Protein AF-A0A2H6N4Q7-F1 (afdb_monomer_lite)

Secondary structure (DSSP, 8-state):
-EE-TTS-SPPPHHHHHHHHHHHHHHHTTT----EEEEESS-TT--SSS-EEEEEEEEEEE-TTSSSEEEEEEPPPPP-SPP-HHHHHHHHHHHHHHHHT-TT---TTSPPPP-

Sequence (114 aa):
YHSHPAFDPNPSLRDIDTQAKYQSYFSRGGSMFVGMIISPYNRNNPLPYSQLTCLVISDETSSDGSYRLPYKFEVQQMLEEPQWELVLEKTQWIIEKYRLSHSCVPMAKIFPRV

InterPro domains:
  IPR037518 MPN domain [PS50249] (1-55)
  IPR050242 JAMM/MPN+ metalloenzymes, peptidase M67A [PTHR10410] (1-87)

Structure (mmCIF, N/CA/C/O backbone):
data_AF-A0A2H6N4Q7-F1
#
_entry.id   AF-A0A2H6N4Q7-F1
#
loop_
_atom_site.group_PDB
_atom_site.id
_atom_site.type_symbol
_atom_site.label_atom_id
_atom_site.label_alt_id
_atom_site.label_comp_id
_atom_site.label_asym_id
_atom_site.label_entity_id
_atom_site.label_seq_id
_atom_site.pdbx_PDB_ins_code
_atom_site.Cartn_x
_atom_site.Cartn_y
_atom_site.Cartn_z
_atom_site.occupancy
_atom_site.B_iso_or_equiv
_atom_site.auth_seq_id
_atom_site.auth_comp_id
_atom_site.auth_asym_id
_atom_site.auth_atom_id
_atom_site.pdbx_PDB_model_num
ATOM 1 N N . TYR A 1 1 ? -1.058 -2.985 3.986 1.00 94.94 1 TYR A N 1
ATOM 2 C CA . TYR A 1 1 ? -0.386 -1.925 3.216 1.00 94.94 1 TYR A CA 1
ATOM 3 C C . TYR A 1 1 ? 1.113 -2.150 3.288 1.00 94.94 1 TYR A C 1
ATOM 5 O O . TYR A 1 1 ? 1.574 -2.770 4.243 1.00 94.94 1 TYR A O 1
ATOM 13 N N . HIS A 1 2 ? 1.858 -1.636 2.318 1.00 97.38 2 HIS A N 1
ATOM 14 C CA . HIS A 1 2 ? 3.317 -1.504 2.369 1.00 97.38 2 HIS A CA 1
ATOM 15 C C . HIS A 1 2 ? 3.744 -0.244 1.609 1.00 97.38 2 HIS A C 1
ATOM 17 O O . HIS A 1 2 ? 2.910 0.427 0.997 1.00 97.38 2 HIS A O 1
ATOM 23 N N . SER A 1 3 ? 5.024 0.118 1.680 1.00 96.69 3 SER A N 1
ATOM 24 C CA . SER A 1 3 ? 5.550 1.292 0.984 1.00 96.69 3 SER A CA 1
ATOM 25 C C . SER A 1 3 ? 6.513 0.915 -0.133 1.00 96.69 3 SER A C 1
ATOM 27 O O . SER A 1 3 ? 7.275 -0.043 -0.014 1.00 96.69 3 SER A O 1
ATOM 29 N N . HIS A 1 4 ? 6.502 1.717 -1.197 1.00 97.69 4 HIS A N 1
ATOM 30 C CA . HIS A 1 4 ? 7.538 1.786 -2.227 1.00 97.69 4 HIS A CA 1
ATOM 31 C C . HIS A 1 4 ? 8.237 3.143 -2.076 1.00 97.69 4 HIS A C 1
ATOM 33 O O . HIS A 1 4 ? 7.858 4.094 -2.751 1.00 97.69 4 HIS A O 1
ATOM 39 N N . PRO A 1 5 ? 9.219 3.286 -1.162 1.00 95.94 5 PRO A N 1
ATOM 40 C CA . PRO A 1 5 ? 9.677 4.599 -0.706 1.00 95.94 5 PRO A CA 1
ATOM 41 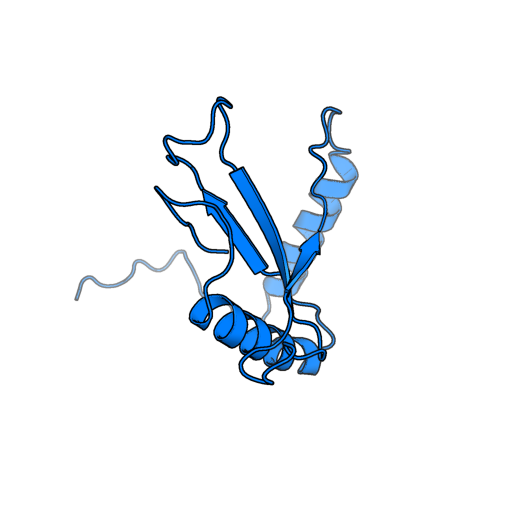C C . PRO A 1 5 ? 10.126 5.533 -1.827 1.00 95.94 5 PRO A C 1
ATOM 43 O O . PRO A 1 5 ? 9.803 6.711 -1.790 1.00 95.94 5 PRO A O 1
ATOM 46 N N . ALA A 1 6 ? 10.842 5.001 -2.816 1.00 95.75 6 ALA A N 1
ATOM 47 C CA . ALA A 1 6 ? 11.472 5.772 -3.885 1.00 95.75 6 ALA A CA 1
ATOM 48 C C . ALA A 1 6 ? 11.023 5.347 -5.297 1.00 95.75 6 ALA A C 1
ATOM 50 O O . ALA A 1 6 ? 11.669 5.720 -6.272 1.00 95.75 6 ALA A O 1
ATOM 51 N N . PHE A 1 7 ? 9.950 4.559 -5.413 1.00 95.38 7 PHE A N 1
ATOM 52 C CA . PHE A 1 7 ? 9.465 4.004 -6.684 1.00 95.38 7 PHE A CA 1
ATOM 53 C C . PHE A 1 7 ? 7.970 4.248 -6.847 1.00 95.38 7 PHE A C 1
ATOM 55 O O . PHE A 1 7 ? 7.277 4.487 -5.859 1.00 95.38 7 PHE A O 1
ATOM 62 N N . ASP A 1 8 ? 7.457 4.135 -8.070 1.00 95.31 8 ASP A N 1
ATOM 63 C CA . ASP A 1 8 ? 6.017 4.227 -8.300 1.00 95.31 8 ASP A CA 1
ATOM 64 C C . ASP A 1 8 ? 5.257 3.180 -7.463 1.00 95.31 8 ASP A C 1
ATOM 66 O O . ASP A 1 8 ? 5.726 2.043 -7.299 1.00 95.31 8 ASP A O 1
ATOM 70 N N . PRO A 1 9 ? 4.054 3.511 -6.960 1.00 95.62 9 PRO A N 1
ATOM 71 C CA . PRO A 1 9 ? 3.232 2.592 -6.175 1.00 95.62 9 PRO A CA 1
ATOM 72 C C . PRO A 1 9 ? 2.550 1.525 -7.058 1.00 95.62 9 PRO A C 1
ATOM 74 O O . PRO A 1 9 ? 1.391 1.174 -6.848 1.00 95.62 9 PRO A O 1
ATOM 77 N N . ASN A 1 10 ? 3.234 1.020 -8.084 1.00 95.56 10 ASN A N 1
ATOM 78 C CA . ASN A 1 10 ? 2.772 -0.089 -8.911 1.00 95.56 10 ASN A CA 1
ATOM 79 C C . ASN A 1 10 ? 3.126 -1.420 -8.234 1.00 95.56 10 ASN A C 1
ATOM 81 O O . ASN A 1 10 ? 4.252 -1.556 -7.760 1.00 95.56 10 ASN A O 1
ATOM 85 N N . PRO A 1 11 ? 2.210 -2.402 -8.187 1.00 96.75 11 PRO A N 1
ATOM 86 C CA . PRO A 1 11 ? 2.486 -3.677 -7.535 1.00 96.75 11 PRO A CA 1
ATOM 87 C C . PRO A 1 11 ? 3.539 -4.480 -8.306 1.00 96.75 11 PRO A C 1
ATOM 89 O O . PRO A 1 11 ? 3.476 -4.593 -9.530 1.00 96.75 11 PRO A O 1
ATOM 92 N N . SER A 1 12 ? 4.485 -5.074 -7.581 1.00 96.25 12 SER A N 1
ATOM 93 C CA . SER A 1 12 ? 5.364 -6.116 -8.114 1.00 96.25 12 SER A CA 1
ATOM 94 C C . SER A 1 12 ? 4.634 -7.463 -8.203 1.00 96.25 12 SER A C 1
ATOM 96 O O . SER A 1 12 ? 3.589 -7.655 -7.581 1.00 96.25 12 SER A O 1
ATOM 98 N N . LEU A 1 13 ? 5.212 -8.445 -8.906 1.00 96.06 13 LEU A N 1
ATOM 99 C CA . LEU A 1 13 ? 4.677 -9.818 -8.934 1.00 96.06 13 LEU A CA 1
ATOM 100 C C . LEU A 1 13 ? 4.527 -10.411 -7.524 1.00 96.06 13 LEU A C 1
ATOM 102 O O . LEU A 1 13 ? 3.516 -11.029 -7.206 1.00 96.06 13 LEU A O 1
ATOM 106 N N . ARG A 1 14 ? 5.495 -10.141 -6.638 1.00 97.00 14 ARG A N 1
ATOM 107 C CA . ARG A 1 14 ? 5.435 -10.586 -5.241 1.00 97.00 14 ARG A CA 1
ATOM 108 C C . ARG A 1 14 ? 4.273 -9.943 -4.485 1.00 97.00 14 ARG A C 1
ATOM 110 O O . ARG A 1 14 ? 3.651 -10.607 -3.654 1.00 97.00 14 ARG A O 1
ATOM 117 N N . ASP A 1 15 ? 3.986 -8.672 -4.757 1.00 97.25 15 ASP A N 1
ATOM 118 C CA . ASP A 1 15 ? 2.856 -7.973 -4.143 1.00 97.25 15 ASP A CA 1
ATOM 119 C C . ASP A 1 15 ? 1.532 -8.564 -4.622 1.00 97.25 15 ASP A C 1
ATOM 121 O O . ASP A 1 15 ? 0.647 -8.798 -3.802 1.00 97.25 15 ASP A O 1
ATOM 125 N N . ILE A 1 16 ? 1.420 -8.869 -5.921 1.00 97.38 16 ILE A N 1
ATOM 126 C CA . ILE A 1 16 ? 0.251 -9.529 -6.522 1.00 97.38 16 ILE A CA 1
ATOM 127 C C . ILE A 1 16 ? 0.005 -10.887 -5.858 1.00 97.38 16 ILE A C 1
ATOM 129 O O . ILE A 1 16 ? -1.095 -11.137 -5.364 1.00 97.38 16 ILE A O 1
ATOM 133 N N . ASP A 1 17 ? 1.029 -11.736 -5.766 1.00 96.25 17 ASP A N 1
ATOM 134 C CA . ASP A 1 17 ? 0.908 -13.064 -5.153 1.00 96.25 17 ASP A CA 1
ATOM 135 C C . ASP A 1 17 ? 0.509 -12.979 -3.677 1.00 96.25 17 ASP A C 1
ATOM 137 O O . ASP A 1 17 ? -0.372 -13.702 -3.198 1.00 96.25 17 ASP A O 1
ATOM 141 N N . THR A 1 18 ? 1.139 -12.058 -2.946 1.00 97.00 18 THR A N 1
ATOM 142 C CA . THR A 1 18 ? 0.859 -11.832 -1.525 1.00 97.00 18 THR A CA 1
ATOM 143 C C . THR A 1 18 ? -0.571 -11.335 -1.327 1.00 97.00 18 THR A C 1
ATOM 145 O O . THR A 1 18 ? -1.297 -11.855 -0.476 1.00 97.00 18 THR A O 1
ATOM 148 N N . GLN A 1 19 ? -1.008 -10.374 -2.140 1.00 97.38 19 GLN A N 1
ATOM 149 C CA . GLN A 1 19 ? -2.355 -9.819 -2.096 1.00 97.38 19 GLN A CA 1
ATOM 150 C C . GLN A 1 19 ? -3.411 -10.880 -2.440 1.00 97.38 19 GLN A C 1
ATOM 152 O O . GLN A 1 19 ? -4.391 -11.016 -1.706 1.00 97.38 19 GLN A O 1
ATOM 157 N N . ALA A 1 20 ? -3.197 -11.684 -3.485 1.00 96.12 20 ALA A N 1
ATOM 158 C CA . ALA A 1 20 ? -4.096 -12.778 -3.861 1.00 96.12 20 ALA A CA 1
ATOM 159 C C . ALA A 1 20 ? -4.219 -13.829 -2.743 1.00 96.12 20 ALA A C 1
ATOM 161 O O . ALA A 1 20 ? -5.320 -14.296 -2.431 1.00 96.12 20 ALA A O 1
ATOM 162 N N . LYS A 1 21 ? -3.100 -14.167 -2.087 1.00 96.25 21 LYS A N 1
ATOM 163 C CA . LYS A 1 21 ? -3.083 -15.087 -0.942 1.00 96.25 21 LYS A CA 1
ATOM 164 C C . LYS A 1 21 ? -3.905 -14.552 0.230 1.00 96.25 21 LYS A C 1
ATOM 166 O O . LYS A 1 21 ? -4.717 -15.296 0.784 1.00 96.25 21 LYS A O 1
ATOM 171 N N . TYR A 1 22 ? -3.727 -13.285 0.607 1.00 96.94 22 TYR A N 1
ATOM 172 C CA . TYR A 1 22 ? -4.504 -12.694 1.699 1.00 96.94 22 TYR A CA 1
ATOM 173 C C . TYR A 1 22 ? -5.981 -12.529 1.336 1.00 96.94 22 TYR A C 1
ATOM 175 O O . TYR A 1 22 ? -6.831 -12.879 2.150 1.00 96.94 22 TYR A O 1
ATOM 183 N N . GLN A 1 23 ? -6.312 -12.116 0.111 1.00 96.06 23 GLN A N 1
ATOM 184 C CA . GLN A 1 23 ? -7.700 -12.104 -0.366 1.00 96.06 23 GLN A CA 1
ATOM 185 C C . GLN A 1 23 ? -8.373 -13.468 -0.202 1.00 96.06 23 GLN A C 1
ATOM 187 O O . GLN A 1 23 ? -9.448 -13.548 0.391 1.00 96.06 23 GLN A O 1
ATOM 192 N N . SER A 1 24 ? -7.718 -14.551 -0.632 1.00 94.81 24 SER A N 1
ATOM 193 C CA . SER A 1 24 ? -8.243 -15.906 -0.432 1.00 94.81 24 SER A CA 1
ATOM 194 C C . SER A 1 24 ? -8.412 -16.239 1.053 1.00 94.81 24 SER A C 1
ATOM 196 O O . SER A 1 24 ? -9.456 -16.747 1.455 1.00 94.81 24 SER A O 1
ATOM 198 N N . TYR A 1 25 ? -7.425 -15.912 1.889 1.00 95.19 25 TYR A N 1
ATOM 199 C CA . TYR A 1 25 ? -7.477 -16.188 3.324 1.00 95.19 25 TYR A CA 1
ATOM 200 C C . TYR A 1 25 ? -8.657 -15.494 4.021 1.00 95.19 25 TYR A C 1
ATOM 202 O O . TYR A 1 25 ? -9.431 -16.152 4.714 1.00 95.19 25 TYR A O 1
ATOM 210 N N . PHE A 1 26 ? -8.835 -14.190 3.802 1.00 92.81 26 PHE A N 1
ATOM 211 C CA . PHE A 1 26 ? -9.896 -13.405 4.440 1.00 92.81 26 PHE A CA 1
ATOM 212 C C . PHE A 1 26 ? -11.288 -13.692 3.862 1.00 92.81 26 PHE A C 1
ATOM 214 O O . PHE A 1 26 ? -12.267 -13.670 4.613 1.00 92.81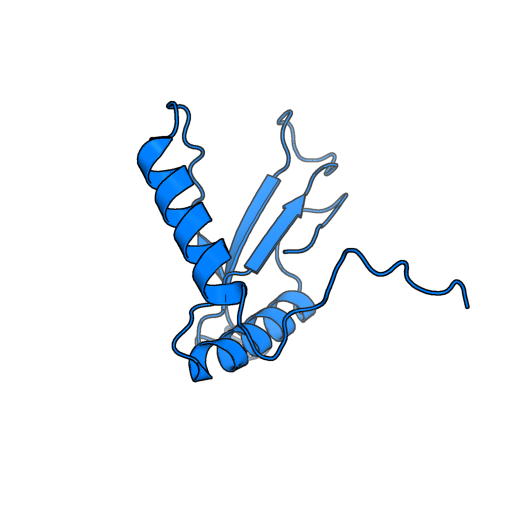 26 PHE A O 1
ATOM 221 N N . SER A 1 27 ? -11.380 -14.060 2.578 1.00 92.81 27 SER A N 1
ATOM 222 C CA . SER A 1 27 ? -12.657 -14.434 1.950 1.00 92.81 27 SER A CA 1
ATOM 223 C C . SER A 1 27 ? -13.322 -15.644 2.618 1.00 92.81 27 SER A C 1
ATOM 225 O O . SER A 1 27 ? -14.546 -15.705 2.687 1.00 92.81 27 SER A O 1
ATOM 227 N N . ARG A 1 28 ? -12.538 -16.559 3.215 1.00 92.31 28 ARG A N 1
ATOM 228 C CA . ARG A 1 28 ? -13.057 -17.703 3.994 1.00 92.31 28 ARG A CA 1
ATOM 229 C C . ARG A 1 28 ? -13.860 -17.272 5.221 1.00 92.31 28 ARG A C 1
ATOM 231 O O . ARG A 1 28 ? -14.734 -18.004 5.664 1.00 92.31 28 ARG A O 1
ATOM 238 N N . GLY A 1 29 ? -13.555 -16.096 5.768 1.00 86.50 29 GLY A N 1
ATOM 239 C CA . GLY A 1 29 ? -14.300 -15.474 6.861 1.00 86.50 29 GLY A CA 1
ATOM 240 C C . GLY A 1 29 ? -15.382 -14.500 6.389 1.00 86.50 29 GLY A C 1
ATOM 241 O O . GLY A 1 29 ? -15.870 -13.721 7.202 1.00 86.50 29 GLY A O 1
ATOM 242 N N . GLY A 1 30 ? -15.706 -14.478 5.089 1.00 88.56 30 GLY A N 1
ATOM 243 C CA . GLY A 1 30 ? -16.657 -13.534 4.497 1.00 88.56 30 GLY A CA 1
ATOM 244 C C . GLY A 1 30 ? -16.154 -12.088 4.433 1.00 88.56 30 GLY A C 1
ATOM 245 O O . GLY A 1 30 ? -16.957 -11.176 4.255 1.00 88.56 30 GLY A O 1
ATOM 246 N N . SER A 1 31 ? -14.846 -11.855 4.597 1.00 89.25 31 SER A N 1
ATOM 247 C CA . SER A 1 31 ? -14.255 -10.515 4.565 1.00 89.25 31 SER A CA 1
ATOM 248 C 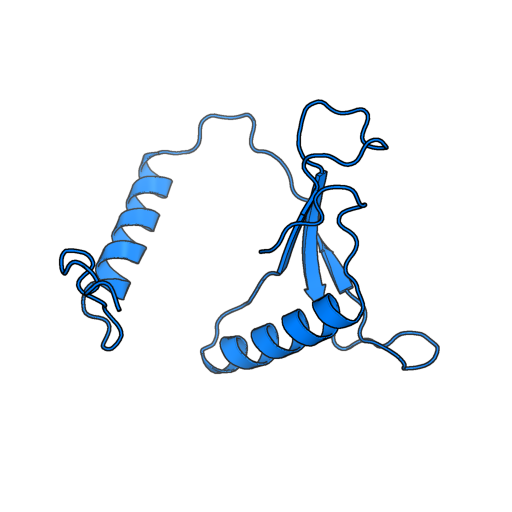C . SER A 1 31 ? -13.525 -10.260 3.255 1.00 89.25 31 SER A C 1
ATOM 250 O O . SER A 1 31 ? -12.776 -11.104 2.764 1.00 89.25 31 SER A O 1
ATOM 252 N N . MET A 1 32 ? -13.672 -9.047 2.730 1.00 90.62 32 MET A N 1
ATOM 253 C CA . MET A 1 32 ? -12.821 -8.548 1.652 1.00 90.62 32 MET A CA 1
ATOM 254 C C . MET A 1 32 ? -11.438 -8.165 2.194 1.00 90.62 32 MET A C 1
ATOM 256 O O . MET A 1 32 ? -11.276 -7.921 3.393 1.00 90.62 32 MET A O 1
ATOM 260 N N . PHE A 1 33 ? -10.441 -8.101 1.309 1.00 95.06 33 PHE A N 1
ATOM 261 C CA . PHE A 1 33 ? -9.083 -7.681 1.650 1.00 95.06 33 PHE A CA 1
ATOM 262 C C . PHE A 1 33 ? -8.524 -6.768 0.559 1.00 95.06 33 PHE A C 1
ATOM 264 O O . PHE A 1 33 ? -8.453 -7.167 -0.601 1.00 95.06 33 PHE A O 1
ATOM 271 N N . VAL A 1 34 ? -8.124 -5.553 0.932 1.00 95.69 34 VAL A N 1
ATOM 272 C CA . VAL A 1 34 ? -7.636 -4.518 0.009 1.00 95.69 34 VAL A CA 1
ATOM 273 C C . VAL A 1 34 ? -6.145 -4.290 0.230 1.00 95.69 34 VAL A C 1
ATOM 275 O O . VAL A 1 34 ? -5.685 -4.140 1.363 1.00 95.69 34 VAL A O 1
ATOM 278 N N . GLY A 1 35 ? -5.393 -4.266 -0.866 1.00 96.94 35 GLY A N 1
ATOM 279 C CA . GLY A 1 35 ? -3.979 -3.924 -0.890 1.00 96.94 35 GLY A CA 1
ATOM 280 C C . GLY A 1 35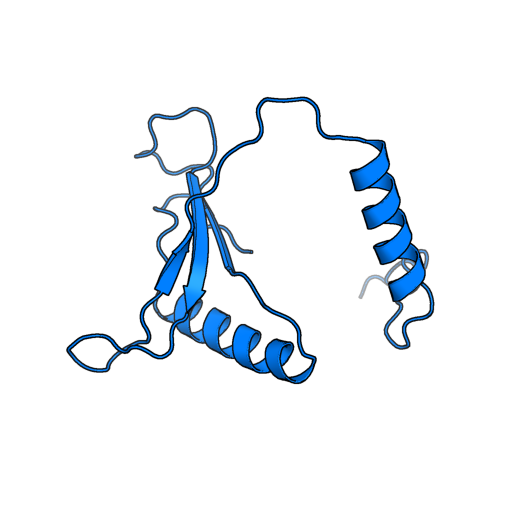 ? -3.798 -2.422 -1.058 1.00 96.94 35 GLY A C 1
ATOM 281 O O . GLY A 1 35 ? -4.548 -1.781 -1.789 1.00 96.94 35 GLY A O 1
ATOM 282 N N . MET A 1 36 ? 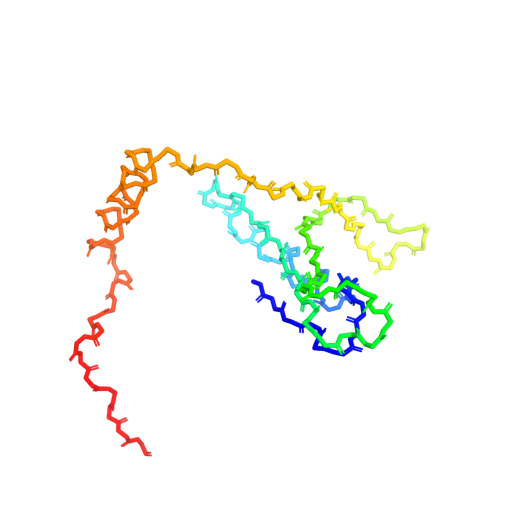-2.791 -1.859 -0.395 1.00 97.50 36 MET A N 1
ATOM 283 C CA . MET A 1 36 ? -2.432 -0.447 -0.528 1.00 97.50 36 MET A CA 1
ATOM 284 C C . MET A 1 36 ? -0.913 -0.309 -0.574 1.00 97.50 36 MET A C 1
ATOM 286 O O . MET A 1 36 ? -0.229 -0.831 0.312 1.00 97.50 36 MET A O 1
ATOM 290 N N . ILE A 1 37 ? -0.421 0.409 -1.583 1.00 97.88 37 ILE A N 1
ATOM 291 C CA . ILE A 1 37 ? 0.991 0.749 -1.773 1.00 97.88 37 ILE A CA 1
ATOM 292 C C . ILE A 1 37 ? 1.134 2.261 -1.671 1.00 97.88 37 ILE A C 1
ATOM 294 O O . ILE A 1 37 ? 0.443 2.991 -2.380 1.00 97.88 37 ILE A O 1
ATOM 298 N N . ILE A 1 38 ? 2.028 2.723 -0.798 1.00 97.00 38 ILE A N 1
ATOM 299 C CA . ILE A 1 38 ? 2.284 4.151 -0.573 1.00 97.00 38 ILE A CA 1
ATOM 300 C C . ILE A 1 38 ? 3.701 4.490 -1.035 1.00 97.00 38 ILE A C 1
ATOM 302 O O . ILE A 1 38 ? 4.666 3.848 -0.621 1.00 97.00 38 ILE A O 1
ATOM 306 N N . SER A 1 39 ? 3.832 5.520 -1.865 1.00 97.12 39 SER A N 1
ATOM 307 C CA . SER A 1 39 ? 5.108 6.032 -2.357 1.00 97.12 39 SER A CA 1
ATOM 308 C C . SER A 1 39 ? 5.355 7.465 -1.864 1.00 97.12 39 SER A C 1
ATOM 310 O O . SER A 1 39 ? 4.854 8.426 -2.456 1.00 97.12 39 SER A O 1
ATOM 312 N N . PRO A 1 40 ? 6.071 7.625 -0.734 1.00 96.38 40 PRO A N 1
ATOM 313 C CA . PRO A 1 40 ? 6.279 8.925 -0.101 1.00 96.38 40 PRO A CA 1
ATOM 314 C C . PRO A 1 40 ? 7.412 9.772 -0.694 1.00 96.38 40 PRO A C 1
ATOM 316 O O . PRO A 1 40 ? 7.342 10.993 -0.596 1.00 96.38 40 PRO A O 1
ATOM 319 N N . TYR A 1 41 ? 8.452 9.166 -1.278 1.00 95.25 41 TYR A N 1
ATOM 320 C CA . TYR A 1 41 ? 9.691 9.862 -1.670 1.00 95.25 41 TYR A CA 1
ATOM 321 C C . TYR A 1 41 ? 10.096 9.605 -3.126 1.00 95.25 41 TYR A C 1
ATOM 323 O O . TYR A 1 41 ? 11.267 9.748 -3.489 1.00 95.25 41 TYR A O 1
ATOM 331 N N . ASN A 1 42 ? 9.148 9.207 -3.975 1.00 95.31 42 ASN A N 1
ATOM 332 C CA . ASN A 1 42 ? 9.395 9.076 -5.404 1.00 95.31 42 ASN A CA 1
ATOM 333 C C . ASN A 1 42 ? 9.760 10.440 -5.998 1.00 95.31 42 ASN A C 1
ATOM 335 O O . ASN A 1 42 ? 8.932 11.346 -6.041 1.00 95.31 42 ASN A O 1
ATOM 339 N N . ARG A 1 43 ? 10.997 10.579 -6.486 1.00 94.12 43 ARG A N 1
ATOM 340 C CA . ARG A 1 43 ? 11.492 11.829 -7.089 1.00 94.12 43 ARG A CA 1
ATOM 341 C C . ARG A 1 43 ? 10.732 12.223 -8.355 1.00 94.12 43 ARG A C 1
ATOM 343 O O . ARG A 1 43 ? 10.768 13.388 -8.731 1.00 94.12 43 ARG A O 1
ATOM 350 N N . ASN A 1 44 ? 10.058 11.267 -8.993 1.00 94.31 44 ASN A N 1
ATOM 351 C CA . ASN A 1 44 ? 9.236 11.518 -10.171 1.00 94.31 44 ASN A CA 1
ATOM 352 C C . ASN A 1 44 ? 7.845 12.060 -9.815 1.00 94.31 44 ASN A C 1
ATOM 354 O O . ASN A 1 44 ? 7.115 12.463 -10.715 1.00 94.31 44 ASN A O 1
ATOM 358 N N . ASN A 1 45 ? 7.461 12.067 -8.535 1.00 93.69 45 ASN A N 1
ATOM 359 C CA . ASN A 1 45 ? 6.205 12.648 -8.086 1.00 93.69 45 ASN A CA 1
ATOM 360 C C . ASN A 1 45 ? 6.359 14.171 -7.926 1.00 93.69 45 ASN A C 1
ATOM 362 O O . ASN A 1 45 ? 7.062 14.609 -7.014 1.00 93.69 45 ASN A O 1
ATOM 366 N N . PRO A 1 46 ? 5.696 14.995 -8.754 1.00 92.19 46 PRO A N 1
ATOM 367 C CA . PRO A 1 46 ? 5.782 16.448 -8.630 1.00 92.19 46 PRO A CA 1
ATOM 368 C C . PRO A 1 46 ? 4.924 16.999 -7.478 1.00 92.19 46 PRO A C 1
ATOM 370 O O . PRO A 1 46 ? 4.985 18.191 -7.183 1.00 92.19 46 PRO A O 1
ATOM 373 N N . LEU A 1 47 ? 4.084 16.163 -6.861 1.00 91.25 47 LEU A N 1
ATOM 374 C CA . LEU A 1 47 ? 3.101 16.573 -5.864 1.00 91.25 47 LEU A CA 1
ATOM 375 C C . LEU A 1 47 ? 3.697 16.534 -4.447 1.00 91.25 47 LEU A C 1
ATOM 377 O O . LEU A 1 47 ? 4.526 15.675 -4.148 1.00 91.25 47 LEU A O 1
ATOM 381 N N . PRO A 1 48 ? 3.241 17.409 -3.532 1.00 90.38 48 PRO A N 1
ATOM 382 C CA . PRO A 1 48 ? 3.778 17.502 -2.171 1.00 90.38 48 PRO A CA 1
ATOM 383 C C . PRO A 1 48 ? 3.286 16.389 -1.227 1.00 90.38 48 PRO A C 1
ATOM 385 O O . PRO A 1 48 ? 3.595 16.404 -0.038 1.00 90.38 48 PRO A O 1
ATOM 388 N N . TYR A 1 49 ? 2.500 15.437 -1.728 1.00 91.19 49 TYR A N 1
ATOM 389 C CA . TYR A 1 49 ? 1.916 14.334 -0.971 1.00 91.19 49 TYR A CA 1
ATOM 390 C C . TYR A 1 49 ? 2.315 12.987 -1.569 1.00 91.19 49 TYR A C 1
ATOM 392 O O . TYR A 1 49 ? 2.654 12.890 -2.747 1.00 91.19 49 TYR A O 1
ATOM 400 N N . SER A 1 50 ? 2.257 11.933 -0.751 1.00 94.00 50 SER A N 1
ATOM 401 C CA . SER A 1 50 ? 2.572 10.572 -1.194 1.00 94.00 50 SER A CA 1
ATOM 402 C C . SER A 1 50 ? 1.639 10.124 -2.318 1.00 94.00 50 SER A C 1
ATOM 404 O O . SER A 1 50 ? 0.427 10.328 -2.243 1.00 94.00 50 SER A O 1
ATOM 406 N N . GLN A 1 51 ? 2.189 9.452 -3.328 1.00 94.06 51 GLN A N 1
ATOM 407 C CA . GLN A 1 51 ? 1.364 8.729 -4.292 1.00 94.06 51 GLN A CA 1
ATOM 408 C C . GLN A 1 51 ? 0.862 7.442 -3.647 1.00 94.06 51 GLN A C 1
ATOM 410 O O . GLN A 1 51 ? 1.559 6.823 -2.839 1.00 94.06 51 GLN A O 1
ATOM 415 N N . LEU A 1 52 ? -0.338 7.019 -4.019 1.00 94.25 52 LEU A N 1
ATOM 416 C CA . LEU A 1 52 ? -0.961 5.837 -3.451 1.00 94.25 52 LEU A CA 1
ATOM 417 C C . LEU A 1 52 ? -1.675 5.030 -4.529 1.00 94.25 52 LEU A C 1
ATOM 419 O O . LEU A 1 52 ? -2.296 5.587 -5.430 1.00 94.25 52 LEU A O 1
ATOM 423 N N . THR A 1 53 ? -1.605 3.712 -4.394 1.00 95.88 53 THR A N 1
ATOM 424 C CA . THR A 1 53 ? -2.395 2.768 -5.185 1.00 95.88 53 THR A CA 1
ATOM 425 C C . THR A 1 53 ? -3.145 1.873 -4.220 1.00 95.88 53 THR A C 1
ATOM 427 O O . THR A 1 53 ? -2.519 1.185 -3.413 1.00 95.88 53 THR A O 1
ATOM 430 N N . CYS A 1 54 ? -4.471 1.846 -4.323 1.00 97.06 54 CYS A N 1
ATOM 431 C CA . CYS A 1 54 ? -5.289 0.797 -3.720 1.00 97.06 54 CYS A CA 1
ATOM 432 C C . CYS A 1 54 ? -5.650 -0.229 -4.789 1.00 97.06 54 CYS A C 1
ATOM 434 O O . CYS A 1 54 ? -5.972 0.152 -5.916 1.00 97.06 54 CYS A O 1
ATOM 436 N N . LEU A 1 55 ? -5.601 -1.517 -4.452 1.00 97.00 55 LEU A N 1
ATOM 437 C CA . LEU A 1 55 ? -5.872 -2.583 -5.413 1.00 97.00 55 LEU A CA 1
ATOM 438 C C . LEU A 1 55 ? -6.454 -3.853 -4.785 1.00 97.00 55 LEU A C 1
ATOM 440 O O . LEU A 1 55 ? -6.249 -4.145 -3.605 1.00 97.00 55 LEU A O 1
ATOM 444 N N . VAL A 1 56 ? -7.143 -4.626 -5.618 1.00 97.12 56 VAL A N 1
ATOM 445 C CA . VAL A 1 56 ? -7.437 -6.052 -5.415 1.00 97.12 56 VAL A CA 1
ATOM 446 C C . VAL A 1 56 ? -6.914 -6.842 -6.608 1.00 97.12 56 VAL A C 1
ATOM 448 O O . VAL A 1 56 ? -6.707 -6.289 -7.682 1.00 97.12 56 VAL A O 1
ATOM 451 N N . ILE A 1 57 ? -6.690 -8.137 -6.435 1.00 97.12 57 ILE A N 1
ATOM 452 C CA . ILE A 1 57 ? -6.318 -9.044 -7.520 1.00 97.12 57 ILE A CA 1
ATOM 453 C C . ILE A 1 57 ? -7.574 -9.733 -8.040 1.00 97.12 57 ILE A C 1
ATOM 455 O O . ILE A 1 57 ? -8.331 -10.296 -7.246 1.00 97.12 57 ILE A O 1
ATOM 459 N N . SER A 1 58 ? -7.787 -9.641 -9.350 1.00 93.69 58 SER A N 1
ATOM 460 C CA . SER A 1 58 ? -8.860 -10.335 -10.063 1.00 93.69 58 SER A CA 1
ATOM 461 C C . SER A 1 58 ? -8.493 -11.799 -10.335 1.00 93.69 58 SER A C 1
ATOM 463 O O . SER A 1 58 ? -7.351 -12.217 -10.129 1.00 93.69 58 SER A O 1
ATOM 465 N N . ASP A 1 59 ? -9.457 -12.579 -10.817 1.00 90.50 59 ASP A N 1
ATOM 466 C CA . ASP A 1 59 ? -9.200 -13.941 -11.294 1.00 90.50 59 ASP A CA 1
ATOM 467 C C . ASP A 1 59 ? -8.699 -13.977 -12.750 1.00 90.50 59 ASP A C 1
ATOM 469 O O . ASP A 1 59 ? -8.270 -15.028 -13.224 1.00 90.50 59 ASP A O 1
ATOM 473 N N . GLU A 1 60 ? -8.703 -12.838 -13.450 1.00 95.12 60 GLU A N 1
ATOM 474 C CA . GLU A 1 60 ? -8.151 -12.722 -14.799 1.00 95.12 60 GLU A CA 1
ATOM 475 C C . GLU A 1 60 ? -6.625 -12.828 -14.765 1.00 95.12 60 GLU A C 1
ATOM 477 O O . GLU A 1 60 ? -5.963 -12.295 -13.870 1.00 95.12 60 GLU A O 1
ATOM 482 N N . THR A 1 61 ? -6.050 -13.496 -15.761 1.00 93.88 61 THR A N 1
ATOM 483 C CA . THR A 1 61 ? -4.599 -13.619 -15.912 1.00 93.88 61 THR A CA 1
ATOM 484 C C . THR A 1 61 ? -4.086 -12.738 -17.040 1.00 93.88 61 THR A C 1
ATOM 486 O O . THR A 1 61 ? -4.812 -12.417 -17.981 1.00 93.88 61 THR A O 1
ATOM 489 N N . SER A 1 62 ? -2.809 -12.370 -16.966 1.00 93.19 62 SER A N 1
ATOM 490 C CA . SER A 1 62 ? -2.092 -11.740 -18.069 1.00 93.19 62 SER A CA 1
ATOM 491 C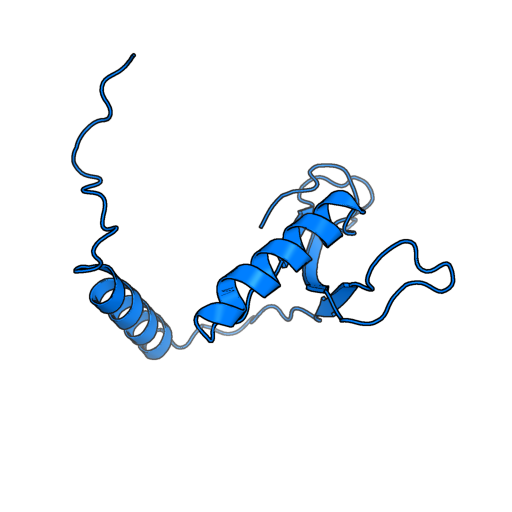 C . SER A 1 62 ? -2.174 -12.587 -19.344 1.00 93.19 62 SER A C 1
ATOM 493 O O . SER A 1 62 ? -2.461 -13.785 -19.304 1.00 93.19 62 SER A O 1
ATOM 495 N N . SER A 1 63 ? -1.920 -11.967 -20.497 1.00 92.75 63 SER A N 1
ATOM 496 C CA . SER A 1 63 ? -2.023 -12.622 -21.810 1.00 92.75 63 SER A CA 1
ATOM 497 C C . SER A 1 63 ? -1.117 -13.849 -21.967 1.00 92.75 63 SER A C 1
ATOM 499 O O . SER A 1 63 ? -1.450 -14.764 -22.714 1.00 92.75 63 SER A O 1
ATOM 501 N N . ASP A 1 64 ? 0.006 -13.882 -21.254 1.00 93.62 64 ASP A N 1
ATOM 502 C CA . ASP A 1 64 ? 0.952 -14.999 -21.176 1.00 93.62 64 ASP A CA 1
ATOM 503 C C . ASP A 1 64 ? 0.671 -15.964 -20.004 1.00 93.62 64 ASP A C 1
ATOM 505 O O . ASP A 1 64 ? 1.384 -16.950 -19.831 1.00 93.62 64 ASP A O 1
ATOM 509 N N . GLY A 1 65 ? -0.347 -15.685 -19.184 1.00 90.62 65 GLY A N 1
ATOM 510 C CA . GLY A 1 65 ? -0.724 -16.484 -18.018 1.00 90.62 65 GLY A CA 1
ATOM 511 C C . GLY A 1 65 ? 0.244 -16.393 -16.835 1.00 90.62 65 GLY A C 1
ATOM 512 O O . GLY A 1 65 ? 0.124 -17.185 -15.900 1.00 90.62 65 GLY A O 1
ATOM 513 N N . SER A 1 66 ? 1.208 -15.468 -16.854 1.00 90.00 66 SER A N 1
ATOM 514 C CA . SER A 1 66 ? 2.268 -15.402 -15.842 1.00 90.00 66 SER A CA 1
ATOM 515 C C . SER A 1 66 ? 1.816 -14.836 -14.493 1.00 90.00 66 SER A C 1
ATOM 517 O O . SER A 1 66 ? 2.370 -15.221 -13.463 1.00 90.00 66 SER A O 1
ATOM 519 N N . TYR A 1 67 ? 0.810 -13.956 -14.459 1.00 92.00 67 TYR A N 1
ATOM 520 C CA . TYR A 1 67 ? 0.281 -13.396 -13.211 1.00 92.00 67 TYR A CA 1
ATOM 521 C C . TYR A 1 67 ? -1.199 -13.027 -13.305 1.00 92.00 67 TYR A C 1
ATOM 523 O O . TYR A 1 67 ? -1.767 -12.904 -14.388 1.00 92.00 67 TYR A O 1
ATOM 531 N N . ARG A 1 68 ? -1.832 -12.834 -12.143 1.00 95.31 68 ARG A N 1
ATOM 532 C CA . ARG A 1 68 ? -3.214 -12.346 -12.048 1.00 95.31 68 ARG A CA 1
ATOM 533 C C . ARG A 1 68 ? -3.286 -10.827 -12.118 1.00 95.31 68 ARG A C 1
ATOM 535 O O . ARG A 1 68 ? -2.465 -10.137 -11.516 1.00 95.31 68 ARG A O 1
ATOM 542 N N . LEU A 1 69 ? -4.287 -10.302 -12.814 1.00 96.62 69 LEU A N 1
ATOM 543 C CA . LEU A 1 69 ? -4.389 -8.877 -13.097 1.00 96.62 69 LEU A CA 1
ATOM 544 C C . LEU A 1 69 ? -4.836 -8.086 -11.854 1.00 96.62 69 LEU A C 1
ATOM 546 O O . LEU A 1 69 ? -5.885 -8.392 -11.270 1.00 96.62 69 LEU A O 1
ATOM 550 N N . PRO A 1 70 ? -4.071 -7.057 -11.438 1.00 96.56 70 PRO A N 1
ATOM 551 C CA . PRO A 1 70 ? -4.484 -6.156 -10.374 1.00 96.56 70 PRO A CA 1
ATOM 552 C C . PRO A 1 70 ? -5.543 -5.168 -10.878 1.00 96.56 70 PRO A C 1
ATOM 554 O O . PRO A 1 70 ? -5.322 -4.438 -11.843 1.00 96.56 70 PRO A O 1
ATOM 557 N N . TYR A 1 71 ? -6.662 -5.085 -10.167 1.00 95.69 71 TYR A N 1
ATOM 558 C CA . TYR A 1 71 ? -7.666 -4.043 -10.335 1.00 95.69 71 TYR A CA 1
ATOM 559 C C . TYR A 1 71 ? -7.366 -2.887 -9.380 1.00 95.69 71 TYR A C 1
ATOM 561 O O . TYR A 1 71 ? -7.378 -3.063 -8.159 1.00 95.69 71 TYR A O 1
ATOM 569 N N . LYS A 1 72 ? -7.066 -1.711 -9.937 1.00 94.56 72 LYS A N 1
ATOM 570 C CA . LYS A 1 72 ? -6.765 -0.495 -9.171 1.00 94.56 72 LYS A CA 1
ATOM 571 C C . LYS A 1 72 ? -8.044 0.293 -8.905 1.00 94.56 72 LYS A C 1
ATOM 573 O O . LYS A 1 72 ? -8.871 0.444 -9.797 1.00 94.56 72 LYS A O 1
ATOM 578 N N . PHE A 1 73 ? -8.170 0.836 -7.700 1.00 91.00 73 PHE A N 1
ATOM 579 C CA . PHE A 1 73 ? -9.268 1.731 -7.345 1.00 91.00 73 PHE A CA 1
ATOM 580 C C . PHE A 1 73 ? -8.846 3.187 -7.484 1.00 91.00 73 PHE A C 1
ATOM 582 O O . PHE A 1 73 ? -7.733 3.557 -7.099 1.00 91.00 73 PHE A O 1
ATOM 589 N N . GLU A 1 74 ? -9.770 4.020 -7.952 1.00 87.25 74 GLU A N 1
ATOM 590 C CA . GLU A 1 74 ? -9.653 5.459 -7.771 1.00 87.25 74 GLU A CA 1
ATOM 591 C C . GLU A 1 74 ? -9.909 5.797 -6.306 1.00 87.25 74 GLU A C 1
ATOM 593 O O . GLU A 1 74 ? -10.962 5.494 -5.744 1.00 87.25 74 GLU A O 1
ATOM 598 N N . VAL A 1 75 ? -8.913 6.407 -5.672 1.00 85.81 75 VAL A N 1
ATOM 599 C CA . VAL A 1 75 ? -9.019 6.868 -4.292 1.00 85.81 75 VAL A CA 1
ATOM 600 C C . VAL A 1 75 ? -9.279 8.358 -4.322 1.00 85.81 75 VAL A C 1
ATOM 602 O O . VAL A 1 75 ? -8.445 9.137 -4.782 1.00 85.81 75 VAL A O 1
ATOM 605 N N . GLN A 1 76 ? -10.433 8.747 -3.801 1.00 83.81 76 GLN A N 1
ATOM 606 C CA . GLN A 1 76 ? -10.794 10.144 -3.643 1.00 83.81 76 GLN A CA 1
ATOM 607 C C . GLN A 1 76 ? -10.484 10.580 -2.216 1.00 83.81 76 GLN A C 1
ATOM 609 O O . GLN A 1 76 ? -10.864 9.918 -1.249 1.00 83.81 76 GLN A O 1
ATOM 614 N N . GLN A 1 77 ? -9.764 11.690 -2.087 1.00 78.62 77 GLN A N 1
ATOM 615 C CA . GLN A 1 77 ? -9.567 12.324 -0.793 1.00 78.62 77 GLN A CA 1
ATOM 616 C C . GLN A 1 77 ? -10.831 13.109 -0.452 1.00 78.62 77 GLN A C 1
ATOM 618 O O . GLN A 1 77 ? -11.273 13.949 -1.235 1.00 78.62 77 GLN A O 1
ATOM 623 N N . MET A 1 78 ? -11.410 12.833 0.713 1.00 81.25 78 MET A N 1
ATOM 624 C CA . MET A 1 78 ? -12.483 13.660 1.251 1.00 81.25 78 MET A CA 1
ATOM 625 C C . MET A 1 78 ? -11.872 14.979 1.730 1.00 81.25 78 MET A C 1
ATOM 627 O O . MET A 1 78 ? -11.027 14.977 2.622 1.00 81.25 78 MET A O 1
ATOM 631 N N . LEU A 1 79 ? -12.265 16.087 1.099 1.00 78.25 79 LEU A N 1
ATOM 632 C CA . LEU A 1 79 ? -11.853 17.441 1.494 1.00 78.25 79 LEU A CA 1
ATOM 633 C C . LEU A 1 79 ? -12.776 18.042 2.565 1.00 78.25 79 LEU A C 1
ATOM 635 O O . LEU A 1 79 ? -12.429 19.043 3.185 1.00 78.25 79 LEU A O 1
ATOM 639 N N . GLU A 1 80 ? -13.951 17.446 2.756 1.00 88.19 80 GLU A N 1
ATOM 640 C CA . GLU A 1 80 ? -14.948 17.863 3.738 1.00 88.19 80 GLU A CA 1
ATOM 641 C C . GLU A 1 80 ? -14.622 17.314 5.130 1.00 88.19 80 GLU A C 1
ATOM 643 O O . GLU A 1 80 ? -13.928 16.300 5.269 1.00 88.19 80 GLU A O 1
ATOM 648 N N . GLU A 1 81 ? -15.148 17.969 6.170 1.00 87.06 81 GLU A N 1
ATOM 649 C CA . GLU A 1 81 ? -15.068 17.414 7.517 1.00 87.06 81 GLU A CA 1
ATOM 650 C C . GLU A 1 81 ? -15.774 16.052 7.560 1.00 87.06 81 GLU A C 1
ATOM 652 O O . GLU A 1 81 ? -16.910 15.920 7.092 1.00 87.06 81 GLU A O 1
ATOM 657 N N . PRO A 1 82 ? -15.122 15.014 8.109 1.00 88.12 82 PRO A N 1
ATOM 658 C CA . PRO A 1 82 ? -15.769 13.727 8.257 1.00 88.12 82 PRO A CA 1
ATOM 659 C C . PRO A 1 82 ? -16.925 13.849 9.252 1.00 88.12 82 PRO A C 1
ATOM 661 O O . PRO A 1 82 ? -16.848 14.582 10.236 1.00 88.12 82 PRO A O 1
ATOM 664 N N . GLN A 1 83 ? -17.983 13.069 9.035 1.00 91.00 83 GLN A N 1
ATOM 665 C CA . GLN A 1 83 ? -19.063 12.937 10.011 1.00 91.00 83 GLN A CA 1
ATOM 666 C C . GLN A 1 83 ? -18.531 12.217 11.256 1.00 91.00 83 GLN A C 1
ATOM 668 O O . GLN A 1 83 ? -18.443 10.984 11.290 1.00 91.00 83 GLN A O 1
ATOM 673 N N . TRP A 1 84 ? -18.117 12.988 12.262 1.00 93.12 84 TRP A N 1
ATOM 674 C CA . TRP A 1 84 ? -17.427 12.466 13.439 1.00 93.12 84 TRP A CA 1
ATOM 675 C C . TRP A 1 84 ? -18.268 11.469 14.222 1.00 93.12 84 TRP A C 1
ATOM 677 O O . TRP A 1 84 ? -17.721 10.488 14.721 1.00 93.12 84 TRP A O 1
ATOM 687 N N . GLU A 1 85 ? -19.584 11.655 14.274 1.00 94.75 85 GLU A N 1
ATOM 688 C CA . GLU A 1 85 ? -20.504 10.721 14.921 1.00 94.75 85 GLU A CA 1
ATOM 689 C C . GLU A 1 85 ? -20.394 9.327 14.294 1.00 94.75 85 GLU A C 1
ATOM 691 O O . GLU A 1 85 ? -20.222 8.340 15.008 1.00 94.75 85 GLU A O 1
ATOM 696 N N . LEU A 1 86 ? -20.385 9.249 12.959 1.00 91.94 86 LEU A N 1
ATOM 697 C CA . LEU A 1 86 ? -20.269 7.987 12.225 1.00 91.94 86 LEU A CA 1
ATOM 698 C C . LEU A 1 86 ? -18.884 7.350 12.397 1.00 91.94 86 LEU A C 1
ATOM 700 O O . LEU A 1 86 ? -18.762 6.130 12.536 1.00 91.94 86 LEU A O 1
ATOM 704 N N . VAL A 1 87 ? -17.823 8.161 12.376 1.00 93.12 87 VAL A N 1
ATOM 705 C CA . VAL A 1 87 ? -16.450 7.678 12.597 1.00 93.12 87 VAL A CA 1
ATOM 706 C C . VAL A 1 87 ? -16.310 7.099 14.004 1.00 93.12 87 VAL A C 1
ATOM 708 O O . VAL A 1 87 ? -15.751 6.010 14.167 1.00 93.12 87 VAL A O 1
ATOM 711 N N . LEU A 1 88 ? -16.834 7.792 15.015 1.00 95.50 88 LEU A N 1
ATOM 712 C CA . LEU A 1 88 ? -16.800 7.349 16.407 1.00 95.50 88 LEU A CA 1
ATOM 713 C C . LEU A 1 88 ? -17.646 6.094 16.616 1.00 95.50 88 LEU A C 1
ATOM 715 O O . LEU A 1 88 ? -17.164 5.163 17.257 1.00 95.50 88 LEU A O 1
ATOM 719 N N . GLU A 1 89 ? -18.837 6.014 16.023 1.00 96.06 89 GLU A N 1
ATOM 720 C CA . GLU A 1 89 ? -19.688 4.820 16.066 1.00 96.06 89 GLU A CA 1
ATOM 721 C C . GLU A 1 89 ? -18.962 3.599 15.478 1.00 96.06 89 GLU A C 1
ATOM 723 O O . GLU A 1 89 ? -18.853 2.552 16.123 1.00 96.06 89 GLU A O 1
ATOM 728 N N . LYS A 1 90 ? -18.372 3.736 14.281 1.00 93.62 90 LYS A N 1
ATOM 729 C CA . LYS A 1 90 ? -17.583 2.658 13.659 1.00 93.62 90 LYS A CA 1
ATOM 730 C C . LYS A 1 90 ? -16.371 2.279 14.505 1.00 93.62 90 LYS A C 1
ATOM 732 O O . LYS A 1 90 ? -16.064 1.095 14.640 1.00 93.62 90 LYS A O 1
ATOM 737 N N . THR A 1 91 ? -15.692 3.264 15.085 1.00 94.50 91 THR A N 1
ATOM 738 C CA . THR A 1 91 ? -14.533 3.037 15.958 1.00 94.50 91 THR A CA 1
ATOM 739 C C . THR A 1 91 ? -14.937 2.264 17.212 1.00 94.50 91 THR A C 1
ATOM 741 O O . THR A 1 91 ? -14.287 1.277 17.553 1.00 94.50 91 THR A O 1
ATOM 744 N N . GLN A 1 92 ? -16.038 2.646 17.864 1.00 94.44 92 GLN A N 1
ATOM 745 C CA . GLN A 1 92 ? -16.586 1.936 19.021 1.00 94.44 92 GLN A CA 1
ATOM 746 C C . GLN A 1 92 ? -16.962 0.496 18.672 1.00 94.44 92 GLN A C 1
ATOM 748 O O . GLN A 1 92 ? -16.605 -0.420 19.413 1.00 94.44 92 GLN A O 1
ATOM 753 N N . TRP A 1 93 ? -17.606 0.274 17.523 1.00 93.12 93 TRP A N 1
ATOM 754 C CA . TRP A 1 93 ? -17.933 -1.073 17.058 1.00 93.12 93 TRP A CA 1
ATOM 755 C C . TRP A 1 93 ? -16.684 -1.943 16.873 1.00 93.12 93 TRP A C 1
ATOM 757 O O . TRP A 1 93 ? -16.677 -3.095 17.307 1.00 93.12 93 TRP A O 1
ATOM 767 N N . ILE A 1 94 ? -15.611 -1.405 16.275 1.00 90.50 94 ILE A N 1
ATOM 768 C CA . ILE A 1 94 ? -14.333 -2.125 16.134 1.00 90.50 94 ILE A CA 1
ATOM 769 C C . ILE A 1 94 ? -13.786 -2.477 17.519 1.00 90.50 94 ILE A C 1
ATOM 771 O O . ILE A 1 94 ? -13.440 -3.633 17.763 1.00 90.50 94 ILE A O 1
ATOM 775 N N . ILE A 1 95 ? -13.730 -1.505 18.432 1.00 89.81 95 ILE A N 1
ATOM 776 C CA . ILE A 1 95 ? -13.219 -1.722 19.790 1.00 89.81 95 ILE A CA 1
ATOM 777 C C . ILE A 1 95 ? -13.986 -2.859 20.463 1.00 89.81 95 ILE A C 1
ATOM 779 O O . ILE A 1 95 ? -13.364 -3.819 20.914 1.00 89.81 95 ILE A O 1
ATOM 783 N N . GLU A 1 96 ? -15.315 -2.797 20.484 1.00 89.94 96 GLU A N 1
ATOM 784 C CA . GLU A 1 96 ? -16.125 -3.783 21.197 1.00 89.94 96 GLU A CA 1
ATOM 785 C C . GLU A 1 96 ? -16.061 -5.166 20.545 1.00 89.94 96 GLU A C 1
ATOM 787 O O . GLU A 1 96 ? -15.883 -6.172 21.234 1.00 89.94 96 GLU A O 1
ATOM 792 N N . LYS A 1 97 ? -16.080 -5.226 19.207 1.00 88.31 97 LYS A N 1
ATOM 793 C CA . LYS A 1 97 ? -15.935 -6.479 18.457 1.00 88.31 97 LYS A CA 1
ATOM 794 C C . LYS A 1 97 ? -14.644 -7.219 18.799 1.00 88.31 97 LYS A C 1
ATOM 796 O O . LYS A 1 97 ? -14.649 -8.446 18.895 1.00 88.31 97 LYS A O 1
ATOM 801 N N . TYR A 1 98 ? -13.533 -6.499 18.948 1.00 86.56 98 TYR A N 1
ATOM 802 C CA . TYR A 1 98 ? -12.224 -7.118 19.168 1.00 86.56 98 TYR A CA 1
ATOM 803 C C . TYR A 1 98 ? -11.813 -7.195 20.643 1.00 86.56 98 TYR A C 1
ATOM 805 O O . TYR A 1 98 ? -10.915 -7.981 20.963 1.00 86.56 98 TYR A O 1
ATOM 813 N N . ARG A 1 99 ? -12.497 -6.478 21.548 1.00 85.12 99 ARG A N 1
ATOM 814 C CA . ARG A 1 99 ? -12.218 -6.443 22.995 1.00 85.12 99 ARG A CA 1
ATOM 815 C C . ARG A 1 99 ? -12.153 -7.831 23.628 1.00 85.12 99 ARG A C 1
ATOM 817 O O . ARG A 1 99 ? -11.234 -8.105 24.395 1.00 85.12 99 ARG A O 1
ATOM 824 N N . LEU A 1 100 ? -13.118 -8.689 23.299 1.00 80.56 100 LEU A N 1
ATOM 825 C CA . LEU A 1 100 ? -13.247 -10.051 23.832 1.00 80.56 100 LEU A CA 1
ATOM 826 C C . LEU A 1 100 ? -12.809 -11.125 22.828 1.00 80.56 100 LEU A C 1
ATOM 828 O O . LEU A 1 100 ? -13.118 -12.304 22.999 1.00 80.56 100 LEU A O 1
ATOM 832 N N . SER A 1 101 ? -12.109 -10.738 21.758 1.00 83.38 101 SER A N 1
ATOM 833 C CA . SER A 1 101 ? -11.622 -11.715 20.787 1.00 83.38 101 SER A CA 1
ATOM 834 C C . SER A 1 101 ? -10.625 -12.674 21.447 1.00 83.38 101 SER A C 1
ATOM 836 O O . SER A 1 101 ? -9.768 -12.262 22.226 1.00 83.38 101 SER A O 1
ATOM 838 N N . HIS A 1 102 ? -10.708 -13.963 21.108 1.00 79.94 102 HIS A N 1
ATOM 839 C CA . HIS A 1 102 ? -9.801 -14.997 21.628 1.00 79.94 102 HIS A CA 1
ATOM 840 C C . HIS A 1 102 ? -8.315 -14.692 21.351 1.00 79.94 102 HIS A C 1
ATOM 842 O O . HIS A 1 102 ? -7.436 -15.187 22.047 1.00 79.94 102 HIS A O 1
ATOM 848 N N . SER A 1 103 ? -8.037 -13.865 20.341 1.00 79.50 103 SER A N 1
ATOM 849 C CA . SER A 1 103 ? -6.708 -13.402 19.940 1.00 79.50 103 SER A CA 1
ATOM 850 C C . SER A 1 103 ? -6.300 -12.054 20.556 1.00 79.50 103 SER A C 1
ATOM 852 O O . SER A 1 103 ? -5.324 -11.457 20.105 1.00 79.50 103 SER A O 1
ATOM 854 N N . CYS A 1 104 ? -7.045 -11.526 21.532 1.00 80.81 104 CYS A N 1
ATOM 855 C CA . CYS A 1 104 ? -6.737 -10.247 22.169 1.00 80.81 104 CYS A CA 1
ATOM 856 C C . CYS A 1 104 ? -5.405 -10.322 22.936 1.00 80.81 104 CYS A C 1
ATOM 858 O O . CYS A 1 104 ? -5.211 -11.188 23.791 1.00 80.81 104 CYS A O 1
ATOM 860 N N . VAL A 1 105 ? -4.481 -9.403 22.638 1.00 77.75 105 VAL A N 1
ATOM 861 C CA . VAL A 1 105 ? -3.170 -9.317 23.296 1.00 77.75 105 VAL A CA 1
ATOM 862 C C . VAL A 1 105 ? -3.178 -8.148 24.287 1.00 77.75 105 VAL A C 1
ATOM 864 O O . VAL A 1 105 ? -3.395 -7.008 23.874 1.00 77.75 105 VAL A O 1
ATOM 867 N N . PRO A 1 106 ? -2.914 -8.377 25.589 1.00 79.25 106 PRO A N 1
ATOM 868 C CA . PRO A 1 106 ? -2.794 -7.297 26.564 1.00 79.25 106 PRO A CA 1
ATOM 869 C C . PRO A 1 106 ? -1.566 -6.418 26.279 1.00 79.25 106 PRO A C 1
ATOM 871 O O . PRO A 1 106 ? -0.458 -6.720 26.716 1.00 79.25 106 PRO A O 1
ATOM 874 N N . MET A 1 107 ? -1.770 -5.297 25.583 1.00 76.44 107 MET A N 1
ATOM 875 C CA . MET A 1 107 ? -0.700 -4.361 25.192 1.00 76.44 107 MET A CA 1
ATOM 876 C C . MET A 1 107 ? -0.031 -3.640 26.376 1.00 76.44 107 MET A C 1
ATOM 878 O O . MET A 1 107 ? 1.026 -3.042 26.213 1.00 76.44 107 MET A O 1
ATOM 882 N N . ALA A 1 108 ? -0.621 -3.706 27.575 1.00 79.62 108 ALA A N 1
ATOM 883 C CA . ALA A 1 108 ? -0.037 -3.160 28.803 1.00 79.62 108 ALA A CA 1
ATOM 884 C C . ALA A 1 108 ? 1.107 -4.023 29.374 1.00 79.62 108 ALA A C 1
ATOM 886 O O . ALA A 1 108 ? 1.806 -3.595 30.292 1.00 79.62 108 ALA A O 1
ATOM 887 N N . LYS A 1 109 ? 1.306 -5.246 28.863 1.00 74.75 109 LYS A N 1
ATOM 888 C CA . LYS A 1 109 ? 2.433 -6.092 29.261 1.00 74.75 109 LYS A CA 1
ATOM 889 C C . LYS A 1 109 ? 3.661 -5.693 28.445 1.00 74.75 109 LYS A C 1
ATOM 891 O O . LYS A 1 109 ? 3.687 -5.864 27.231 1.00 74.75 109 LYS A O 1
ATOM 896 N N . ILE A 1 110 ? 4.673 -5.159 29.125 1.00 71.88 110 ILE A N 1
ATOM 897 C CA . ILE A 1 110 ? 5.976 -4.850 28.527 1.00 71.88 110 ILE A CA 1
ATOM 898 C C . ILE A 1 110 ? 6.559 -6.148 27.953 1.00 71.88 110 ILE A C 1
ATOM 900 O O . ILE A 1 110 ? 6.643 -7.153 28.660 1.00 71.88 110 ILE A O 1
ATOM 904 N N . PHE A 1 111 ? 6.960 -6.129 26.680 1.00 72.00 111 PHE A N 1
ATOM 905 C CA . PHE A 1 111 ? 7.709 -7.236 26.089 1.00 72.00 111 PHE A CA 1
ATOM 906 C C . PHE A 1 111 ? 9.042 -7.388 26.838 1.00 72.00 111 PHE A C 1
ATOM 908 O O . PHE A 1 111 ? 9.793 -6.408 26.914 1.00 72.00 111 PHE A O 1
ATOM 915 N N . PRO A 1 112 ? 9.362 -8.571 27.397 1.00 66.00 112 PRO A N 1
ATOM 916 C CA . PRO A 1 112 ? 10.680 -8.809 27.965 1.00 66.00 112 PRO A CA 1
ATOM 917 C C . PRO A 1 112 ? 11.725 -8.558 26.878 1.00 66.00 112 PRO A C 1
ATOM 919 O O . PRO A 1 112 ? 11.601 -9.081 25.770 1.00 66.00 112 PRO A O 1
ATOM 922 N N . ARG A 1 113 ? 12.732 -7.732 27.175 1.00 68.62 113 ARG A N 1
ATOM 923 C CA . ARG A 1 113 ? 13.911 -7.626 26.311 1.00 68.62 113 ARG A CA 1
ATOM 924 C C . ARG A 1 113 ? 14.592 -8.996 26.306 1.00 68.62 113 ARG A C 1
ATOM 926 O O . ARG A 1 113 ? 14.937 -9.487 27.380 1.00 68.62 113 ARG A O 1
ATOM 933 N N . VAL A 1 114 ? 14.704 -9.598 25.124 1.00 55.38 114 VAL A N 1
ATOM 934 C CA . VAL A 1 114 ? 15.523 -10.793 24.872 1.00 55.38 114 VAL A CA 1
ATOM 935 C C . VAL A 1 114 ? 16.963 -10.353 24.661 1.00 55.38 114 VAL A C 1
ATOM 937 O O . VAL A 1 114 ? 17.144 -9.306 23.995 1.00 55.38 114 VAL A O 1
#

pLDDT: mean 90.86, std 7.68, range [55.38, 97.88]

Organism: NCBI:txid3147026

Foldseek 3Di:
DEEPAADAQDDDQVNQVVQQVVQVVCVVVVDGDKDKYWYAHHPPDPDNGIDMWIWHFDPDADPVRPGTDIDTDDDDDDPDDPPVVVVVVVVVVVCVVCVPDPPDDPPPDDDPDD

Radius of gyration: 18.32 Å; chains: 1; bounding box: 36×36×51 Å